Protein AF-A0A8B8AHK9-F1 (afdb_monomer_lite)

Radius of gyration: 24.42 Å; chains: 1; bounding box: 64×58×43 Å

Sequence (179 aa):
MFHADGTKGTCSGFQQTFSSKSTLFDGGVSLCISFTLTLSMDINISKGISYNLQGKLEGYKFSVHTTEFCPRNRTEWNKRSSVFNCSRESTYACFPNDNISELIEFCYPMEKIAISRGLCLFLSKRRSELDSYECKTFEYGCPDRPYLGSSVYKYSSCLTLGNGCFLAESFCKRQARKI

Secondary structure (DSSP, 8-state):
--------------------------S-------------------S-------PEESSSSS-EEEES---SSHHHHHHHHHHHT--TT-EEEEEE-TTSSSEEEEEESSS--EE-TTEEEEEETTTTEEEEEEGGGBSS---SS-EEGGGGGG-GGGG-EETTEETTBTTHHHHTT--

Foldseek 3Di:
DDDDDDDDDDDDDDDDDDDDDDDDDDDDDDDPDDDDDDPDDDPDPPDDPPPPCQDFDPQAPFTKTFDPFDDLDLVSLVVVQVVQVADQQWGWAWAAEPQLATIMIGTHRHNWDKDAFQWQWYQYSNHRDIDTDRCPQFQDQGGPGIDIRSGCSSRCQRTDGDPSDRPRHPVRVVVVPPD

Structure (mmCIF, N/CA/C/O backbone):
data_AF-A0A8B8AHK9-F1
#
_entry.id   AF-A0A8B8AHK9-F1
#
loop_
_atom_site.group_PDB
_atom_site.id
_atom_site.type_symbol
_atom_site.label_atom_id
_atom_site.label_alt_id
_atom_site.label_comp_id
_atom_site.label_asym_id
_atom_site.label_entity_id
_atom_site.label_seq_id
_atom_site.pdbx_PDB_ins_code
_atom_site.Cartn_x
_atom_site.Cartn_y
_atom_site.Cartn_z
_atom_site.occupancy
_atom_site.B_iso_or_equiv
_atom_site.auth_seq_id
_atom_site.auth_comp_id
_atom_site.auth_asym_id
_atom_site.auth_atom_id
_atom_site.pdbx_PDB_model_num
ATOM 1 N N . MET A 1 1 ? 41.214 27.137 -21.508 1.00 31.22 1 MET A N 1
ATOM 2 C CA . MET A 1 1 ? 42.585 26.884 -21.025 1.00 31.22 1 MET A CA 1
ATOM 3 C C . MET A 1 1 ? 42.930 28.038 -20.108 1.00 31.22 1 MET A C 1
ATOM 5 O O . MET A 1 1 ? 43.235 29.107 -20.606 1.00 31.22 1 MET A O 1
ATOM 9 N N . PHE A 1 2 ? 42.747 27.877 -18.798 1.00 22.30 2 PHE A N 1
ATOM 10 C CA . PHE A 1 2 ? 43.168 28.890 -17.833 1.00 22.30 2 PHE A CA 1
ATOM 11 C C . PHE A 1 2 ? 43.925 28.200 -16.708 1.00 22.30 2 PHE A C 1
ATOM 13 O O . PHE A 1 2 ? 43.410 27.302 -16.045 1.00 22.30 2 PHE A O 1
ATOM 20 N N . HIS A 1 3 ? 45.191 28.592 -16.624 1.00 23.38 3 HIS A N 1
ATOM 21 C CA . HIS A 1 3 ? 46.136 28.289 -15.568 1.00 23.38 3 HIS A CA 1
ATOM 22 C C . HIS A 1 3 ? 45.681 28.910 -14.242 1.00 23.38 3 HIS A C 1
ATOM 24 O O . HIS A 1 3 ? 45.026 29.952 -14.226 1.00 23.38 3 HIS A O 1
ATOM 30 N N . ALA A 1 4 ? 46.070 28.260 -13.148 1.00 35.59 4 ALA A N 1
ATOM 31 C CA . ALA A 1 4 ? 45.990 28.787 -11.794 1.00 35.59 4 ALA A CA 1
ATOM 32 C C . ALA A 1 4 ? 46.933 29.986 -11.599 1.00 35.59 4 ALA A C 1
ATOM 34 O O . ALA A 1 4 ? 48.042 29.960 -12.126 1.00 35.59 4 ALA A O 1
ATOM 35 N N . ASP A 1 5 ? 46.546 30.947 -10.759 1.00 26.56 5 ASP A N 1
ATOM 36 C CA . ASP A 1 5 ? 47.465 31.503 -9.762 1.00 26.56 5 ASP A CA 1
ATOM 37 C C . ASP A 1 5 ? 46.676 32.089 -8.583 1.00 26.56 5 ASP A C 1
ATOM 39 O O . ASP A 1 5 ? 45.648 32.746 -8.759 1.00 26.56 5 ASP A O 1
ATOM 43 N N . GLY A 1 6 ? 47.119 31.777 -7.371 1.00 35.00 6 GLY A N 1
ATOM 44 C CA . GLY A 1 6 ? 46.484 32.203 -6.134 1.00 35.00 6 GLY A CA 1
ATOM 45 C C . GLY A 1 6 ? 47.110 33.480 -5.603 1.00 35.00 6 GLY A C 1
ATOM 46 O O . GLY A 1 6 ? 48.302 33.707 -5.756 1.00 35.00 6 GLY A O 1
ATOM 47 N N . THR A 1 7 ? 46.341 34.293 -4.881 1.00 29.86 7 THR A N 1
ATOM 48 C CA . THR A 1 7 ? 46.915 35.193 -3.870 1.00 29.86 7 THR A CA 1
ATOM 49 C C . THR A 1 7 ? 45.860 35.646 -2.853 1.00 29.86 7 THR A C 1
ATOM 51 O O . THR A 1 7 ? 44.965 36.425 -3.142 1.00 29.86 7 THR A O 1
ATOM 54 N N . LYS A 1 8 ? 45.999 35.078 -1.648 1.00 34.53 8 LYS A N 1
ATOM 55 C CA . LYS A 1 8 ? 45.847 35.640 -0.291 1.00 34.53 8 LYS A CA 1
ATOM 56 C C . LYS A 1 8 ? 44.772 36.712 -0.017 1.00 34.53 8 LYS A C 1
ATOM 58 O O . LYS A 1 8 ? 44.928 37.870 -0.379 1.00 34.53 8 LYS A O 1
ATOM 63 N N . GLY A 1 9 ? 43.821 36.359 0.853 1.00 29.67 9 GLY A N 1
ATOM 64 C CA . GLY A 1 9 ? 43.109 37.293 1.733 1.00 29.67 9 GLY A CA 1
ATOM 65 C C . GLY A 1 9 ? 43.162 36.786 3.178 1.00 29.67 9 GLY A C 1
ATOM 66 O O . GLY A 1 9 ? 42.690 35.691 3.468 1.00 29.67 9 GLY A O 1
ATOM 67 N N . THR A 1 10 ? 43.804 37.537 4.071 1.00 29.33 10 THR A N 1
ATOM 68 C CA . THR A 1 10 ? 43.928 37.238 5.508 1.00 29.33 10 THR A CA 1
ATOM 69 C C . THR A 1 10 ? 42.774 37.862 6.289 1.00 29.33 10 THR A C 1
ATOM 71 O O . THR A 1 10 ? 42.583 39.074 6.204 1.00 29.33 10 THR A O 1
ATOM 74 N N . CYS A 1 11 ? 42.073 37.084 7.118 1.00 30.94 11 CYS A N 1
ATOM 75 C CA . CYS A 1 11 ? 41.198 37.617 8.167 1.00 30.94 11 CYS A CA 1
ATOM 76 C C . CYS A 1 11 ? 41.860 37.396 9.533 1.00 30.94 11 CYS A C 1
ATOM 78 O O . CYS A 1 11 ? 42.169 36.267 9.911 1.00 30.94 11 CYS A O 1
ATOM 80 N N . SER A 1 12 ? 42.123 38.497 10.239 1.00 33.16 12 SER A N 1
ATOM 81 C CA . SER A 1 12 ? 42.747 38.519 11.561 1.00 33.16 12 SER A CA 1
ATOM 82 C C . SER A 1 12 ? 41.719 38.238 12.666 1.00 33.16 12 SER A C 1
ATOM 84 O O . SER A 1 12 ? 40.681 38.887 12.717 1.00 33.16 12 SER A O 1
ATOM 86 N N . GLY A 1 13 ? 42.055 37.251 13.503 1.00 29.58 13 GLY A N 1
ATOM 87 C CA . GLY A 1 13 ? 41.668 36.979 14.897 1.00 29.58 13 GLY A CA 1
ATOM 88 C C . GLY A 1 13 ? 40.315 37.422 15.470 1.00 29.58 13 GLY A C 1
ATOM 89 O O . GLY A 1 13 ? 40.119 38.596 15.749 1.00 29.58 13 GLY A O 1
ATOM 90 N N . PHE A 1 14 ? 39.497 36.445 15.887 1.00 28.78 14 PHE A N 1
ATOM 91 C CA . PHE A 1 14 ? 39.303 36.123 17.315 1.00 28.78 14 PHE A CA 1
ATOM 92 C C . PHE A 1 14 ? 38.731 34.695 17.454 1.00 28.78 14 PHE A C 1
ATOM 94 O O . PHE A 1 14 ? 37.850 34.290 16.701 1.00 28.78 14 PHE A O 1
ATOM 101 N N . GLN A 1 15 ? 39.298 33.905 18.368 1.00 34.31 15 GLN A N 1
ATOM 102 C CA . GLN A 1 15 ? 39.046 32.470 18.553 1.00 34.31 15 GLN A CA 1
ATOM 103 C C . GLN A 1 15 ? 37.643 32.160 19.092 1.00 34.31 15 GLN A C 1
ATOM 105 O O . GLN A 1 15 ? 37.241 32.718 20.110 1.00 34.31 15 GLN A O 1
ATOM 110 N N . GLN A 1 16 ? 36.980 31.162 18.496 1.00 32.03 16 GLN A N 1
ATOM 111 C CA . GLN A 1 16 ? 36.345 30.055 19.224 1.00 32.03 16 GLN A CA 1
ATOM 112 C C . GLN A 1 16 ? 36.030 28.883 18.282 1.00 32.03 16 GLN A C 1
ATOM 114 O O . GLN A 1 16 ? 35.473 29.033 17.198 1.00 32.03 16 GLN A O 1
ATOM 119 N N . THR A 1 17 ? 36.482 27.711 18.702 1.00 30.00 17 THR A N 1
ATOM 120 C CA . THR A 1 17 ? 36.551 26.453 17.966 1.00 30.00 17 THR A CA 1
ATOM 121 C C . THR A 1 17 ? 35.203 25.732 18.014 1.00 30.00 17 THR A C 1
ATOM 123 O O . THR A 1 17 ? 34.758 25.374 19.098 1.00 30.00 17 THR A O 1
ATOM 126 N N . PHE A 1 18 ? 34.593 25.426 16.865 1.00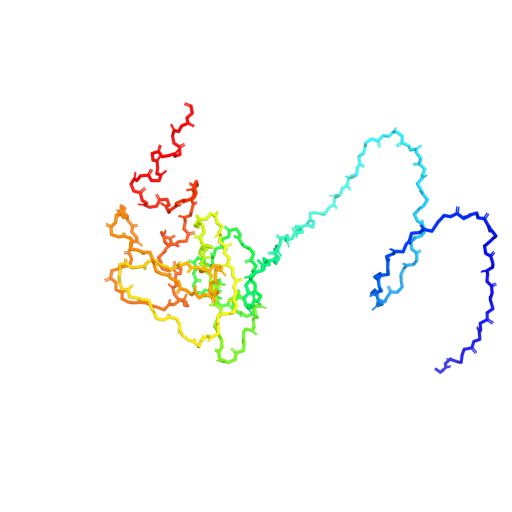 32.75 18 PHE A N 1
ATOM 127 C CA . PHE A 1 18 ? 33.600 24.350 16.764 1.00 32.75 18 PHE A CA 1
ATOM 128 C C . PHE A 1 18 ? 33.928 23.457 15.569 1.00 32.75 18 PHE A C 1
ATOM 130 O O . PHE A 1 18 ? 33.976 23.890 14.421 1.00 32.75 18 PHE A O 1
ATOM 137 N N . SER A 1 19 ? 34.210 22.195 15.882 1.00 36.16 19 SER A N 1
ATOM 138 C CA . SER A 1 19 ? 34.485 21.133 14.924 1.00 36.16 19 SER A CA 1
ATOM 139 C C . SER A 1 19 ? 33.169 20.459 14.546 1.00 36.16 19 SER A C 1
ATOM 141 O O . SER A 1 19 ? 32.580 19.743 15.350 1.00 36.16 19 SER A O 1
ATOM 143 N N . SER A 1 20 ? 32.705 20.688 13.322 1.00 35.62 20 SER A N 1
ATOM 144 C CA . SER A 1 20 ? 31.853 19.749 12.592 1.00 35.62 20 SER A CA 1
ATOM 145 C C . SER A 1 20 ? 32.088 19.983 11.105 1.00 35.62 20 SER A C 1
ATOM 147 O O . SER A 1 20 ? 31.667 20.980 10.522 1.00 35.62 20 SER A O 1
ATOM 149 N N . LYS A 1 21 ? 32.867 19.083 10.510 1.00 32.31 21 LYS A N 1
ATOM 150 C CA . LYS A 1 21 ? 33.172 19.055 9.083 1.00 32.31 21 LYS A CA 1
ATOM 151 C C . LYS A 1 21 ? 31.995 18.363 8.395 1.00 32.31 21 LYS A C 1
ATOM 153 O O . LYS A 1 21 ? 31.826 17.160 8.552 1.00 32.31 21 LYS A O 1
ATOM 158 N N . SER A 1 22 ? 31.214 19.091 7.608 1.00 31.98 22 SER A N 1
ATOM 159 C CA . SER A 1 22 ? 30.463 18.477 6.512 1.00 31.98 22 SER A CA 1
ATOM 160 C C . SER A 1 22 ? 30.775 19.245 5.235 1.00 31.98 22 SER A C 1
ATOM 162 O O . SER A 1 22 ? 30.390 20.391 5.039 1.00 31.98 22 SER A O 1
ATOM 164 N N . THR A 1 23 ? 31.605 18.623 4.406 1.00 28.12 23 THR A N 1
ATOM 165 C CA . THR A 1 23 ? 31.902 19.058 3.046 1.00 28.12 23 THR A CA 1
ATOM 166 C C . THR A 1 23 ? 30.826 18.507 2.120 1.00 28.12 23 THR A C 1
ATOM 168 O O . THR A 1 23 ? 30.734 17.291 1.977 1.00 28.12 23 THR A O 1
ATOM 171 N N . LEU A 1 24 ? 30.078 19.376 1.443 1.00 30.17 24 LEU A N 1
ATOM 172 C CA . LEU A 1 24 ? 29.531 19.066 0.124 1.00 30.17 24 LEU A CA 1
ATOM 173 C C . LEU A 1 24 ? 30.025 20.142 -0.847 1.00 30.17 24 LEU A C 1
ATOM 175 O O . LEU A 1 24 ? 29.671 21.312 -0.732 1.00 30.17 24 LEU A O 1
ATOM 179 N N . PHE A 1 25 ? 30.899 19.722 -1.757 1.00 31.31 25 PHE A N 1
ATOM 180 C CA . PHE A 1 25 ? 31.287 20.479 -2.938 1.00 31.31 25 PHE A CA 1
ATOM 181 C C . PHE A 1 25 ? 30.263 20.195 -4.039 1.00 31.31 25 PHE A C 1
ATOM 183 O O . PHE A 1 25 ? 30.109 19.038 -4.412 1.00 31.31 25 PHE A O 1
ATOM 190 N N . ASP A 1 26 ? 29.583 21.232 -4.527 1.00 28.72 26 ASP A N 1
ATOM 191 C CA . ASP A 1 26 ? 29.458 21.526 -5.962 1.00 28.72 26 ASP A CA 1
ATOM 192 C C . ASP A 1 26 ? 28.716 22.859 -6.172 1.00 28.72 26 ASP A C 1
ATOM 194 O O . ASP A 1 26 ? 27.604 23.048 -5.687 1.00 28.72 26 ASP A O 1
ATOM 198 N N . GLY A 1 27 ? 29.338 23.782 -6.916 1.00 31.23 27 GLY A N 1
ATOM 199 C CA . GLY A 1 27 ? 28.704 25.003 -7.439 1.00 31.23 27 GLY A CA 1
ATOM 200 C C . GLY A 1 27 ? 28.692 26.206 -6.488 1.00 31.23 27 GLY A C 1
ATOM 201 O O . GLY A 1 27 ? 27.878 26.296 -5.579 1.00 31.23 27 GLY A O 1
ATOM 202 N N . GLY A 1 28 ? 29.596 27.163 -6.706 1.00 40.94 28 GLY A N 1
ATOM 203 C CA . GLY A 1 28 ? 29.847 28.273 -5.790 1.00 40.94 28 GLY A CA 1
ATOM 204 C C . GLY A 1 28 ? 28.691 29.259 -5.587 1.00 40.94 28 GLY A C 1
ATOM 205 O O . GLY A 1 28 ? 28.245 29.908 -6.525 1.00 40.94 28 GLY A O 1
ATOM 206 N N . VAL A 1 29 ? 28.340 29.468 -4.316 1.00 34.78 29 VAL A N 1
ATOM 207 C CA . VAL A 1 29 ? 27.959 30.770 -3.752 1.00 34.78 29 VAL A CA 1
ATOM 208 C C . VAL A 1 29 ? 28.547 30.832 -2.339 1.00 34.78 29 VAL A C 1
ATOM 210 O O . VAL A 1 29 ? 28.171 30.050 -1.471 1.00 34.78 29 VAL A O 1
ATOM 213 N N . SER A 1 30 ? 29.487 31.745 -2.096 1.00 36.62 30 SER A N 1
ATOM 214 C CA . SER A 1 30 ? 29.935 32.065 -0.736 1.00 36.62 30 SER A CA 1
ATOM 215 C C . SER A 1 30 ? 28.937 33.054 -0.137 1.00 36.62 30 SER A C 1
ATOM 217 O O . SER A 1 30 ? 28.965 34.238 -0.468 1.00 36.62 30 SER A O 1
ATOM 219 N N . LEU A 1 31 ? 28.009 32.574 0.690 1.00 36.31 31 LEU A N 1
ATOM 220 C CA . LEU A 1 31 ? 27.064 33.422 1.418 1.00 36.31 31 LEU A CA 1
ATOM 221 C C . LEU A 1 31 ? 27.688 33.843 2.751 1.00 36.31 31 LEU A C 1
ATOM 223 O O . LEU A 1 31 ? 27.685 33.092 3.723 1.00 36.31 31 LEU A O 1
ATOM 227 N N . CYS A 1 32 ? 28.209 35.066 2.804 1.00 33.59 32 CYS A N 1
ATOM 228 C CA . CYS A 1 32 ? 28.489 35.734 4.070 1.00 33.59 32 CYS A CA 1
ATOM 229 C C . CYS A 1 32 ? 27.152 36.192 4.663 1.00 33.59 32 CYS A C 1
ATOM 231 O O . CYS A 1 32 ? 26.613 37.220 4.257 1.00 33.59 32 CYS A O 1
ATOM 233 N N . ILE A 1 33 ? 26.586 35.424 5.593 1.00 48.03 33 ILE A N 1
ATOM 234 C CA . ILE A 1 33 ? 25.362 35.828 6.291 1.00 48.03 33 ILE A CA 1
ATOM 235 C C . ILE A 1 33 ? 25.767 36.727 7.464 1.00 48.03 33 ILE A C 1
ATOM 237 O O . ILE A 1 33 ? 26.126 36.249 8.538 1.00 48.03 33 ILE A O 1
ATOM 241 N N . SER A 1 34 ? 25.755 38.043 7.256 1.00 40.69 34 SER A N 1
ATOM 242 C CA . SER A 1 34 ? 25.812 39.003 8.359 1.00 40.69 34 SER A CA 1
ATOM 243 C C . SER A 1 34 ? 24.430 39.088 9.005 1.00 40.69 34 SER A C 1
ATOM 245 O O . SER A 1 34 ? 23.486 39.568 8.384 1.00 40.69 34 SER A O 1
ATOM 247 N N . PHE A 1 35 ? 24.300 38.633 10.251 1.00 41.19 35 PHE A N 1
ATOM 248 C CA . PHE A 1 35 ? 23.089 38.857 11.038 1.00 41.19 35 PHE A CA 1
ATOM 249 C C . PHE A 1 35 ? 23.087 40.295 11.566 1.00 41.19 35 PHE A C 1
ATOM 251 O O . PHE A 1 35 ? 23.758 40.607 12.548 1.00 41.19 35 PHE A O 1
ATOM 258 N N . THR A 1 36 ? 22.329 41.179 10.919 1.00 43.72 36 THR A N 1
ATOM 259 C CA . THR A 1 36 ? 21.904 42.443 11.527 1.00 43.72 36 THR A CA 1
ATOM 260 C C . THR A 1 36 ? 20.591 42.207 12.271 1.00 43.72 36 THR A C 1
ATOM 262 O O . THR A 1 36 ? 19.603 41.744 11.702 1.00 43.72 36 THR A O 1
ATOM 265 N N . LEU A 1 37 ? 20.577 42.501 13.574 1.00 39.62 37 LEU A N 1
ATOM 266 C CA . LEU A 1 37 ? 19.358 42.526 14.384 1.00 39.62 37 LEU A CA 1
ATOM 267 C C . LEU A 1 37 ? 18.423 43.608 13.829 1.00 39.62 37 LEU A C 1
ATOM 269 O O . LEU A 1 37 ? 18.641 44.795 14.061 1.00 39.62 37 LEU A O 1
ATOM 273 N N . THR A 1 38 ? 17.385 43.203 13.100 1.00 45.12 38 THR A N 1
ATOM 274 C CA . THR A 1 38 ? 16.266 44.081 12.745 1.00 45.12 38 THR A CA 1
ATOM 275 C C . THR A 1 38 ? 14.965 43.464 13.252 1.00 45.12 38 THR A C 1
ATOM 277 O O . THR A 1 38 ? 14.616 42.328 12.942 1.00 45.12 38 THR A O 1
ATOM 280 N N . LEU A 1 39 ? 14.277 44.210 14.118 1.00 43.28 39 LEU A N 1
ATOM 281 C CA . LEU A 1 39 ? 12.934 43.910 14.602 1.00 43.28 39 LEU A CA 1
ATOM 282 C C . LEU A 1 39 ? 11.928 44.309 13.516 1.00 43.28 39 LEU A C 1
ATOM 284 O O . LEU A 1 39 ? 11.520 45.465 13.466 1.00 43.28 39 LEU A O 1
ATOM 288 N N . SER A 1 40 ? 11.540 43.390 12.633 1.00 45.47 40 SER A N 1
ATOM 289 C CA . SER A 1 40 ? 10.201 43.356 12.016 1.00 45.47 40 SER A CA 1
ATOM 290 C C . SER A 1 40 ? 10.002 42.051 11.253 1.00 45.47 40 SER A C 1
ATOM 292 O O . SER A 1 40 ? 10.885 41.561 10.554 1.00 45.47 40 SER A O 1
ATOM 294 N N . MET A 1 41 ? 8.820 41.481 11.447 1.00 46.06 41 MET A N 1
ATOM 295 C CA . MET A 1 41 ? 8.324 40.275 10.805 1.00 46.06 41 MET A CA 1
ATOM 296 C C . MET A 1 41 ? 8.015 40.572 9.334 1.00 46.06 41 MET A C 1
ATOM 298 O O . MET A 1 41 ? 7.426 41.609 9.050 1.00 46.06 41 MET A O 1
ATOM 302 N N . ASP A 1 42 ? 8.468 39.694 8.435 1.00 38.62 42 ASP A N 1
ATOM 303 C CA . ASP A 1 42 ? 7.699 39.098 7.326 1.00 38.62 42 ASP A CA 1
ATOM 304 C C . ASP A 1 42 ? 8.658 38.552 6.254 1.00 38.62 42 ASP A C 1
ATOM 306 O O . ASP A 1 42 ? 9.056 39.236 5.310 1.00 38.62 42 ASP A O 1
ATOM 310 N N . ILE A 1 43 ? 9.017 37.267 6.372 1.00 45.00 43 ILE A N 1
ATOM 311 C CA . ILE A 1 43 ? 9.606 36.531 5.248 1.00 45.00 43 ILE A CA 1
ATOM 312 C C . ILE A 1 43 ? 8.457 36.190 4.297 1.00 45.00 43 ILE A C 1
ATOM 314 O O . ILE A 1 43 ? 7.765 35.185 4.453 1.00 45.00 43 ILE A O 1
ATOM 318 N N . ASN A 1 44 ? 8.247 37.043 3.302 1.00 37.28 44 ASN A N 1
ATOM 319 C CA . ASN A 1 44 ? 7.233 36.837 2.280 1.00 37.28 44 ASN A CA 1
ATOM 320 C C . ASN A 1 44 ? 7.775 35.879 1.200 1.00 37.28 44 ASN A C 1
ATOM 322 O O . ASN A 1 44 ? 8.297 36.306 0.167 1.00 37.28 44 ASN A O 1
ATOM 326 N N . ILE A 1 45 ? 7.696 34.563 1.446 1.00 52.41 45 ILE A N 1
ATOM 327 C CA . ILE A 1 45 ? 8.021 33.538 0.438 1.00 52.41 45 ILE A CA 1
ATOM 328 C C . ILE A 1 45 ? 6.863 33.459 -0.565 1.00 52.41 45 ILE A C 1
ATOM 330 O O . ILE A 1 45 ? 6.027 32.558 -0.546 1.00 52.41 45 ILE A O 1
ATOM 334 N N . SER A 1 46 ? 6.813 34.427 -1.476 1.00 46.53 46 SER A N 1
ATOM 335 C CA . SER A 1 46 ? 5.916 34.427 -2.631 1.00 46.53 46 SER A CA 1
ATOM 336 C C . SER A 1 46 ? 6.473 33.520 -3.732 1.00 46.53 46 SER A C 1
ATOM 338 O O . SER A 1 46 ? 6.988 33.972 -4.749 1.00 46.53 46 SER A O 1
ATOM 340 N N . LYS A 1 47 ? 6.406 32.208 -3.481 1.00 49.12 47 LYS A N 1
ATOM 341 C CA . LYS A 1 47 ? 6.360 31.093 -4.446 1.00 49.12 47 LYS A CA 1
ATOM 342 C C . LYS A 1 47 ? 6.395 29.814 -3.620 1.00 49.12 47 LYS A C 1
ATOM 344 O O . LYS A 1 47 ? 7.419 29.487 -3.030 1.00 49.12 47 LYS A O 1
ATOM 349 N N . GLY A 1 48 ? 5.257 29.127 -3.547 1.00 46.28 48 GLY A N 1
ATOM 350 C CA . GLY A 1 48 ? 5.111 27.868 -2.826 1.00 46.28 48 GLY A CA 1
ATOM 351 C C . GLY A 1 48 ? 6.053 26.804 -3.379 1.00 46.28 48 GLY A C 1
ATOM 352 O O . GLY A 1 48 ? 5.706 26.071 -4.300 1.00 46.28 48 GLY A O 1
ATOM 353 N N . ILE A 1 49 ? 7.247 26.713 -2.803 1.00 43.72 49 ILE A N 1
ATOM 354 C CA . ILE A 1 49 ? 8.063 25.513 -2.873 1.00 43.72 49 ILE A CA 1
ATOM 355 C C . ILE A 1 49 ? 7.430 24.567 -1.856 1.00 43.72 49 ILE A C 1
ATOM 357 O O . ILE A 1 49 ? 7.601 24.723 -0.649 1.00 43.72 49 ILE A O 1
ATOM 361 N N . SER A 1 50 ? 6.629 23.619 -2.341 1.00 39.75 50 SER A N 1
ATOM 362 C CA . SER A 1 50 ? 6.253 22.448 -1.554 1.00 39.75 50 SER A CA 1
ATOM 363 C C . SER A 1 50 ? 7.536 21.651 -1.317 1.00 39.75 50 SER A C 1
ATOM 365 O O . SER A 1 50 ? 7.959 20.867 -2.166 1.00 39.75 50 SER A O 1
ATOM 367 N N . TYR A 1 51 ? 8.221 21.914 -0.203 1.00 44.47 51 TYR A N 1
ATOM 368 C CA . TYR A 1 51 ? 9.291 21.043 0.262 1.00 44.47 51 TYR A CA 1
ATOM 369 C C . TYR A 1 51 ? 8.634 19.716 0.648 1.00 44.47 51 TYR A C 1
ATOM 371 O O . TYR A 1 51 ? 8.001 19.605 1.695 1.00 44.47 51 TYR A O 1
ATOM 379 N N . ASN A 1 52 ? 8.716 18.722 -0.238 1.00 50.16 52 ASN A N 1
ATOM 380 C CA . ASN A 1 52 ? 8.256 17.367 0.036 1.00 50.16 52 ASN A CA 1
ATOM 381 C C . ASN A 1 52 ? 9.247 16.751 1.039 1.00 50.16 52 ASN A C 1
ATOM 383 O O . ASN A 1 52 ? 10.271 16.192 0.651 1.00 50.16 52 ASN A O 1
ATOM 387 N N . LEU A 1 53 ? 8.995 16.940 2.338 1.00 54.19 53 LEU A N 1
ATOM 388 C CA . LEU A 1 53 ? 9.755 16.321 3.427 1.00 54.19 53 LEU A CA 1
ATOM 389 C C . LEU A 1 53 ? 9.419 14.819 3.483 1.00 54.19 53 LEU A C 1
ATOM 391 O O . LEU A 1 53 ? 8.807 14.327 4.424 1.00 54.19 53 LEU A O 1
ATOM 395 N N . GLN A 1 54 ? 9.798 14.063 2.452 1.00 61.66 54 GLN A N 1
ATOM 396 C CA . GLN A 1 54 ? 9.831 12.606 2.544 1.00 61.66 54 GLN A CA 1
ATOM 397 C C . GLN A 1 54 ? 11.033 12.225 3.401 1.00 61.66 54 GLN A C 1
ATOM 399 O O . GLN A 1 54 ? 12.159 12.086 2.920 1.00 61.66 54 GLN A O 1
ATOM 404 N N . GLY A 1 55 ? 10.791 12.124 4.707 1.00 73.88 55 GLY A N 1
ATOM 405 C CA . GLY A 1 55 ? 11.785 11.696 5.677 1.00 73.88 55 GLY A CA 1
ATOM 406 C C . GLY A 1 55 ? 12.167 10.246 5.413 1.00 73.88 55 GLY A C 1
ATOM 407 O O . GLY A 1 55 ? 11.317 9.353 5.412 1.00 73.88 55 GLY A O 1
ATOM 408 N N . LYS A 1 56 ? 13.456 10.003 5.177 1.00 88.12 56 LYS A N 1
ATOM 409 C CA . LYS A 1 56 ? 13.999 8.647 5.197 1.00 88.12 56 LYS A CA 1
ATOM 410 C C . LYS A 1 56 ? 13.887 8.106 6.625 1.00 88.12 56 LYS A C 1
ATOM 412 O O . LYS A 1 56 ? 14.282 8.781 7.574 1.00 88.12 56 LYS A O 1
ATOM 417 N N . LEU A 1 57 ? 13.353 6.900 6.775 1.00 89.38 57 LEU A N 1
ATOM 418 C CA . LEU A 1 57 ? 13.245 6.223 8.060 1.00 89.38 57 LEU A CA 1
ATOM 419 C C . LEU A 1 57 ? 14.486 5.374 8.336 1.00 89.38 57 LEU A C 1
ATOM 421 O O . LEU A 1 57 ? 14.928 4.593 7.493 1.00 89.38 57 LEU A O 1
ATOM 425 N N . GLU A 1 58 ? 15.002 5.485 9.556 1.00 90.44 58 GLU A N 1
ATOM 426 C CA . GLU A 1 58 ? 16.142 4.705 10.035 1.00 90.44 58 GLU A CA 1
ATOM 427 C C . GLU A 1 58 ? 15.704 3.390 10.706 1.00 90.44 58 GLU A C 1
ATOM 429 O O . GLU A 1 58 ? 14.608 3.275 11.272 1.00 90.44 58 GLU A O 1
ATOM 434 N N . GLY A 1 59 ? 16.593 2.392 10.683 1.00 90.81 59 GLY A N 1
ATOM 435 C CA . GLY A 1 59 ? 16.392 1.081 11.316 1.00 90.81 59 GLY A CA 1
ATOM 436 C C . GLY A 1 59 ? 15.838 -0.017 10.402 1.00 90.81 59 GLY A C 1
ATOM 437 O O . GLY A 1 59 ? 15.593 -1.121 10.882 1.00 90.81 59 GLY A O 1
ATOM 438 N N . TYR A 1 60 ? 15.667 0.259 9.106 1.00 94.44 60 TYR A N 1
ATOM 439 C CA . TYR A 1 60 ? 15.356 -0.750 8.092 1.00 94.44 60 TYR A CA 1
ATOM 440 C C . TYR A 1 60 ? 16.623 -1.229 7.368 1.00 94.44 60 TYR A C 1
ATOM 442 O O . TYR A 1 60 ? 17.602 -0.495 7.246 1.00 94.44 60 TYR A O 1
ATOM 450 N N . LYS A 1 61 ? 16.596 -2.455 6.833 1.00 95.75 61 LYS A N 1
ATOM 451 C CA . LYS A 1 61 ? 17.684 -3.047 6.027 1.00 95.75 61 LYS A CA 1
ATOM 452 C C . LYS A 1 61 ? 17.834 -2.412 4.634 1.00 95.75 61 LYS A C 1
ATOM 454 O O . LYS A 1 61 ? 18.799 -2.706 3.936 1.00 95.75 61 LYS A O 1
ATOM 459 N N . PHE A 1 62 ? 16.884 -1.580 4.214 1.00 94.50 62 PHE A N 1
ATOM 460 C CA . PHE A 1 62 ? 16.859 -0.880 2.928 1.00 94.50 62 PHE A CA 1
ATOM 461 C C . PHE A 1 62 ? 16.233 0.511 3.089 1.00 94.50 62 PHE A C 1
ATOM 463 O O . PHE A 1 62 ? 15.684 0.827 4.144 1.00 94.50 62 PHE A O 1
ATOM 470 N N . SER A 1 63 ? 16.328 1.355 2.055 1.00 94.94 63 SER A N 1
ATOM 471 C CA . SER A 1 63 ? 15.783 2.717 2.106 1.00 94.94 63 SER A CA 1
ATOM 472 C C . SER A 1 63 ? 14.256 2.698 2.163 1.00 94.94 63 SER A C 1
ATOM 474 O O . SER A 1 63 ? 13.604 2.136 1.281 1.00 94.94 63 SER A O 1
ATOM 476 N N . VAL A 1 64 ? 13.704 3.334 3.194 1.00 97.25 64 VAL A N 1
ATOM 477 C CA . VAL A 1 64 ? 12.266 3.480 3.426 1.00 97.25 64 VAL A CA 1
ATOM 478 C C . VAL A 1 64 ? 11.963 4.957 3.611 1.00 97.25 64 VAL A C 1
ATOM 480 O O . VAL A 1 64 ? 12.672 5.643 4.345 1.00 97.25 64 VAL A O 1
ATOM 483 N N . HIS A 1 65 ? 10.915 5.442 2.956 1.00 96.56 65 HIS A N 1
ATOM 484 C CA . HIS A 1 65 ? 10.500 6.841 2.999 1.00 96.56 65 HIS A CA 1
ATOM 485 C C . HIS A 1 65 ? 9.048 6.926 3.450 1.00 96.56 65 HIS A C 1
ATOM 487 O O . HIS A 1 65 ? 8.234 6.098 3.046 1.00 96.56 65 HIS A O 1
ATOM 493 N N . THR A 1 66 ? 8.712 7.914 4.275 1.00 96.94 66 THR A N 1
ATOM 494 C CA . THR A 1 66 ? 7.310 8.199 4.597 1.00 96.94 66 THR A CA 1
ATOM 495 C C . THR A 1 66 ? 6.579 8.778 3.390 1.00 96.94 66 THR A C 1
ATOM 497 O O . THR A 1 66 ? 7.169 9.422 2.523 1.00 96.94 66 THR A O 1
ATOM 500 N N . THR A 1 67 ? 5.271 8.557 3.329 1.00 96.38 67 THR A N 1
ATOM 501 C CA . THR A 1 67 ? 4.387 9.204 2.360 1.00 96.38 67 THR A CA 1
ATOM 502 C C . THR A 1 67 ? 3.030 9.477 2.994 1.00 96.38 67 THR A C 1
ATOM 504 O O . THR A 1 67 ? 2.558 8.716 3.833 1.00 96.38 67 THR A O 1
ATOM 507 N N . GLU A 1 68 ? 2.375 10.558 2.583 1.00 95.12 68 GLU A N 1
ATOM 508 C CA . GLU A 1 68 ? 1.017 10.874 3.037 1.00 95.12 68 GLU A CA 1
ATOM 509 C C . GLU A 1 68 ? -0.022 9.921 2.436 1.00 95.12 68 GLU A C 1
ATOM 511 O O . GLU A 1 68 ? -1.040 9.618 3.055 1.00 95.12 68 GLU A O 1
ATOM 516 N N . PHE A 1 69 ? 0.220 9.449 1.211 1.00 95.94 69 PHE A N 1
ATOM 517 C CA . PHE A 1 69 ? -0.668 8.521 0.527 1.00 95.94 69 PHE A CA 1
ATOM 518 C C . PHE A 1 69 ? 0.109 7.552 -0.359 1.00 95.94 69 PHE A C 1
ATOM 520 O O . PHE A 1 69 ? 1.089 7.905 -1.019 1.00 95.94 69 PHE A O 1
ATOM 527 N N . CYS A 1 70 ? -0.383 6.318 -0.413 1.00 98.25 70 CYS A N 1
ATOM 528 C CA . CYS A 1 70 ? 0.024 5.359 -1.427 1.00 98.25 70 CYS A CA 1
ATOM 529 C C . CYS A 1 70 ? -0.699 5.636 -2.756 1.00 98.25 70 CYS A C 1
ATOM 531 O O . CYS A 1 70 ? -1.760 6.272 -2.762 1.00 98.25 70 CYS A O 1
ATOM 533 N N . PRO A 1 71 ? -0.170 5.139 -3.889 1.00 98.25 71 PRO A N 1
ATOM 534 C CA . PRO A 1 71 ? -0.833 5.263 -5.181 1.00 98.25 71 PRO A CA 1
ATOM 535 C C . PRO A 1 71 ? -2.291 4.804 -5.151 1.00 98.25 71 PRO A C 1
ATOM 537 O O . PRO A 1 71 ? -2.594 3.738 -4.621 1.00 98.25 71 PRO A O 1
ATOM 540 N N . ARG A 1 72 ? -3.190 5.578 -5.763 1.00 97.75 72 ARG A N 1
ATOM 541 C CA . ARG A 1 72 ? -4.639 5.295 -5.772 1.00 97.75 72 ARG A CA 1
ATOM 542 C C . ARG A 1 72 ? -5.099 4.492 -6.984 1.00 97.75 72 ARG A C 1
ATOM 544 O O . ARG A 1 72 ? -6.235 4.033 -7.045 1.00 97.75 72 ARG A O 1
ATOM 551 N N . ASN A 1 73 ? -4.232 4.337 -7.977 1.00 98.56 73 ASN A N 1
ATOM 552 C CA . ASN A 1 73 ? -4.524 3.637 -9.222 1.00 98.56 73 ASN A CA 1
ATOM 553 C C . ASN A 1 73 ? -3.228 3.171 -9.905 1.00 98.56 73 ASN A C 1
ATOM 555 O O . ASN A 1 73 ? -2.117 3.491 -9.476 1.00 98.56 73 ASN A O 1
ATOM 559 N N . ARG A 1 74 ? -3.377 2.430 -11.011 1.00 98.19 74 ARG A N 1
ATOM 560 C CA . ARG A 1 74 ? -2.252 1.902 -11.796 1.00 98.19 74 ARG A CA 1
ATOM 561 C C . ARG A 1 74 ? -1.329 2.997 -12.332 1.00 98.19 74 ARG A C 1
ATOM 563 O O . ARG A 1 74 ? -0.120 2.804 -12.349 1.00 98.19 74 ARG A O 1
ATOM 570 N N . THR A 1 75 ? -1.883 4.122 -12.775 1.00 98.56 75 THR A N 1
ATOM 571 C CA . THR A 1 75 ? -1.107 5.226 -13.354 1.00 98.56 75 THR A CA 1
ATOM 572 C C . THR A 1 75 ? -0.206 5.867 -12.304 1.00 98.56 75 THR A C 1
ATOM 574 O O . THR A 1 75 ? 0.988 6.038 -12.539 1.00 98.56 75 THR A O 1
ATOM 577 N N . GLU A 1 76 ? -0.747 6.154 -11.120 1.00 98.50 76 GLU A N 1
ATOM 578 C CA . GLU A 1 76 ? 0.030 6.654 -9.985 1.00 98.50 76 GLU A CA 1
ATOM 579 C C . GLU A 1 76 ? 1.078 5.640 -9.528 1.00 98.50 76 GLU A C 1
ATOM 581 O O . GLU A 1 76 ? 2.212 6.025 -9.249 1.00 98.50 76 GLU A O 1
ATOM 586 N N . TRP A 1 77 ? 0.730 4.348 -9.509 1.00 98.38 77 TRP A N 1
ATOM 587 C CA . TRP A 1 77 ? 1.661 3.297 -9.109 1.00 98.38 77 TRP A CA 1
ATOM 588 C C . TRP A 1 77 ? 2.840 3.216 -10.077 1.00 98.38 77 TRP A C 1
ATOM 590 O O . TRP A 1 77 ? 3.988 3.246 -9.645 1.00 98.38 77 TRP A O 1
ATOM 600 N N . ASN A 1 78 ? 2.574 3.221 -11.387 1.00 98.31 78 ASN A N 1
ATOM 601 C CA . ASN A 1 78 ? 3.616 3.242 -12.414 1.00 98.31 78 ASN A CA 1
ATOM 602 C C . ASN A 1 78 ? 4.508 4.485 -12.279 1.00 98.31 78 ASN A C 1
ATOM 604 O O . ASN A 1 78 ? 5.728 4.383 -12.382 1.00 98.31 78 ASN A O 1
ATOM 608 N N . LYS A 1 79 ? 3.910 5.656 -12.016 1.00 98.31 79 LYS A N 1
ATOM 609 C CA . LYS A 1 79 ? 4.652 6.907 -11.829 1.00 98.31 79 LYS A CA 1
ATOM 610 C C . LYS A 1 79 ? 5.575 6.834 -10.611 1.00 98.31 79 LYS A C 1
ATOM 612 O O . LYS A 1 79 ? 6.754 7.143 -10.741 1.00 98.31 79 LYS A O 1
ATOM 617 N N . ARG A 1 80 ? 5.071 6.410 -9.444 1.00 97.62 80 ARG A N 1
ATOM 618 C CA . ARG A 1 80 ? 5.896 6.267 -8.229 1.00 97.62 80 ARG A CA 1
ATOM 619 C C . ARG A 1 80 ? 6.963 5.188 -8.392 1.00 97.62 80 ARG A C 1
ATOM 621 O O . ARG A 1 80 ? 8.118 5.443 -8.070 1.00 97.62 80 ARG A O 1
ATOM 628 N N . SER A 1 81 ? 6.614 4.047 -8.986 1.00 97.31 81 SER A N 1
ATOM 629 C CA . SER A 1 81 ? 7.568 2.975 -9.285 1.00 97.31 81 SER A CA 1
ATOM 630 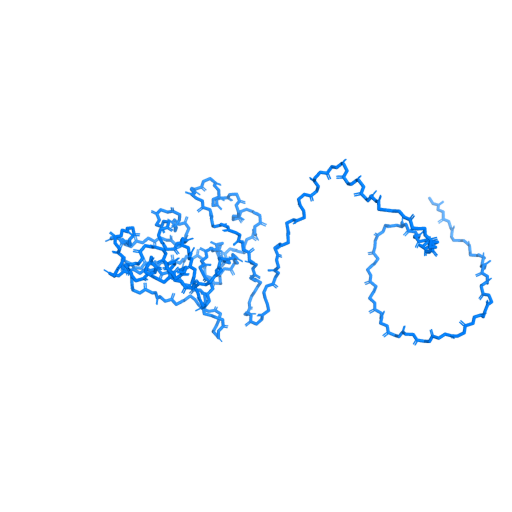C C . SER A 1 81 ? 8.697 3.447 -10.202 1.00 97.31 81 SER A C 1
ATOM 632 O O . SER A 1 81 ? 9.841 3.053 -9.995 1.00 97.31 81 SER A O 1
ATOM 634 N N . SER A 1 82 ? 8.404 4.299 -11.189 1.00 97.62 82 SER A N 1
ATOM 635 C CA . SER A 1 82 ? 9.426 4.879 -12.066 1.00 97.62 82 SER A CA 1
ATOM 636 C C . SER A 1 82 ? 10.332 5.876 -11.343 1.00 97.62 82 SER A C 1
ATOM 638 O O . SER A 1 82 ? 11.497 5.982 -11.705 1.00 97.62 82 SER A O 1
ATOM 640 N N . VAL A 1 83 ? 9.816 6.607 -10.348 1.00 96.94 83 VAL A N 1
ATOM 641 C CA . VAL A 1 83 ? 10.613 7.535 -9.525 1.00 96.94 83 VAL A CA 1
ATOM 642 C C . VAL A 1 83 ? 11.546 6.767 -8.591 1.00 96.94 83 VAL A C 1
ATOM 644 O O . VAL A 1 83 ? 12.711 7.128 -8.472 1.00 96.94 83 VAL A O 1
ATOM 647 N N . PHE A 1 84 ? 11.056 5.694 -7.964 1.00 96.00 84 PHE A N 1
ATOM 648 C CA . PHE A 1 84 ? 11.880 4.826 -7.119 1.00 96.00 84 PHE A CA 1
ATOM 649 C C . PHE A 1 84 ? 12.911 4.025 -7.917 1.00 96.00 84 PHE A C 1
ATOM 651 O O . PHE A 1 84 ? 13.975 3.725 -7.385 1.00 96.00 84 PHE A O 1
ATOM 658 N N . ASN A 1 85 ? 12.596 3.687 -9.174 1.00 96.88 85 ASN A N 1
ATOM 659 C CA . ASN A 1 85 ? 13.484 2.994 -10.109 1.00 96.88 85 ASN A CA 1
ATOM 660 C C . ASN A 1 85 ? 14.202 1.787 -9.469 1.00 96.88 85 ASN A C 1
ATOM 662 O O . ASN A 1 85 ? 15.429 1.673 -9.509 1.00 96.88 85 ASN A O 1
ATOM 666 N N . CYS A 1 86 ? 13.419 0.916 -8.826 1.00 96.62 86 CYS A N 1
ATOM 667 C CA . CYS A 1 86 ? 13.925 -0.274 -8.149 1.00 96.62 86 CYS A CA 1
ATOM 668 C C . CYS A 1 86 ? 14.711 -1.185 -9.114 1.00 96.62 86 CYS A C 1
ATOM 670 O O . CYS A 1 86 ? 14.446 -1.221 -10.318 1.00 96.62 86 CYS A O 1
ATOM 672 N N . SER A 1 87 ? 15.681 -1.935 -8.583 1.00 95.12 87 SER A N 1
ATOM 673 C CA . SER A 1 87 ? 16.447 -2.915 -9.365 1.00 95.12 87 SER A CA 1
ATOM 674 C C . SER A 1 87 ? 15.544 -4.037 -9.892 1.00 95.12 87 SER A C 1
ATOM 676 O O . SER A 1 87 ? 14.445 -4.242 -9.391 1.00 95.12 87 SER A O 1
ATOM 678 N N . ARG A 1 88 ? 16.016 -4.821 -10.871 1.00 90.56 88 ARG A N 1
ATOM 679 C CA . ARG A 1 88 ? 15.221 -5.916 -11.465 1.00 90.56 88 ARG A CA 1
ATOM 680 C C . ARG A 1 88 ? 14.764 -6.976 -10.457 1.00 90.56 88 ARG A C 1
ATOM 682 O O . ARG A 1 88 ? 13.718 -7.570 -10.667 1.00 90.56 88 ARG A O 1
ATOM 689 N N . GLU A 1 89 ? 15.528 -7.171 -9.385 1.00 94.31 89 GLU A N 1
ATOM 690 C CA . GLU A 1 89 ? 15.265 -8.145 -8.314 1.00 94.31 89 GLU A CA 1
ATOM 691 C C . GLU A 1 89 ? 14.430 -7.556 -7.162 1.00 94.31 89 GLU A C 1
ATOM 693 O O . GLU A 1 89 ? 14.169 -8.223 -6.161 1.00 94.31 89 GLU A O 1
ATOM 698 N N . SER A 1 90 ? 14.020 -6.290 -7.276 1.00 97.00 90 SER A N 1
ATOM 699 C CA . SER A 1 90 ? 13.216 -5.593 -6.277 1.00 97.00 90 SER A CA 1
ATOM 700 C C . SER A 1 90 ? 11.987 -4.944 -6.902 1.00 97.00 90 SER A C 1
ATOM 702 O O . SER A 1 90 ? 11.898 -4.729 -8.109 1.00 97.00 90 SER A O 1
ATOM 704 N N . THR A 1 91 ? 10.994 -4.642 -6.074 1.00 97.50 91 THR A N 1
ATOM 705 C CA . THR A 1 91 ? 9.739 -4.054 -6.542 1.00 97.50 91 THR A CA 1
ATOM 706 C C . THR A 1 91 ? 9.341 -2.869 -5.687 1.00 97.50 91 THR A C 1
ATOM 708 O O . THR A 1 91 ? 9.536 -2.873 -4.468 1.00 97.50 91 THR A O 1
ATOM 711 N N . TYR A 1 92 ? 8.781 -1.844 -6.328 1.00 98.38 92 TYR A N 1
ATOM 712 C CA . TYR A 1 92 ? 8.221 -0.710 -5.611 1.00 98.38 92 TYR A CA 1
ATOM 713 C C . TYR A 1 92 ? 7.012 -1.165 -4.793 1.00 98.38 92 TYR A C 1
ATOM 715 O O . TYR A 1 92 ? 6.085 -1.807 -5.300 1.00 98.38 92 TYR A O 1
ATOM 723 N N . ALA A 1 93 ? 7.018 -0.792 -3.523 1.00 98.19 93 ALA A N 1
ATOM 724 C CA . ALA A 1 93 ? 6.000 -1.135 -2.556 1.00 98.19 93 ALA A CA 1
ATOM 725 C C . ALA A 1 93 ? 5.585 0.112 -1.777 1.00 98.19 93 ALA A C 1
ATOM 727 O O . ALA A 1 93 ? 6.402 0.991 -1.510 1.00 98.19 93 ALA A O 1
ATOM 728 N N . CYS A 1 94 ? 4.308 0.164 -1.403 1.00 98.56 94 CYS A N 1
ATOM 729 C CA . CYS A 1 94 ? 3.777 1.169 -0.497 1.00 98.56 94 CYS A CA 1
ATOM 730 C C . CYS A 1 94 ? 2.788 0.495 0.452 1.00 98.56 94 CYS A C 1
ATOM 732 O O . CYS A 1 94 ? 1.791 -0.071 -0.001 1.00 98.56 94 CYS A O 1
ATOM 734 N N . PHE A 1 95 ? 3.103 0.513 1.744 1.00 98.44 95 PHE A N 1
ATOM 735 C CA . PHE A 1 95 ? 2.365 -0.177 2.801 1.00 98.44 95 PHE A CA 1
ATOM 736 C C . PHE A 1 95 ? 2.463 0.615 4.114 1.00 98.44 95 PHE A C 1
ATOM 738 O O . PHE A 1 95 ? 3.309 1.499 4.229 1.00 98.44 95 PHE A O 1
ATOM 745 N N . PRO A 1 96 ? 1.628 0.317 5.118 1.00 98.19 96 PRO A N 1
ATOM 746 C CA . PRO A 1 96 ? 1.817 0.816 6.475 1.00 98.19 96 PRO A CA 1
ATOM 747 C C . PRO A 1 96 ? 3.157 0.389 7.099 1.00 98.19 96 PRO A C 1
ATOM 749 O O . PRO A 1 96 ? 3.717 -0.660 6.759 1.00 98.19 96 PRO A O 1
ATOM 752 N N . ASN A 1 97 ? 3.647 1.190 8.046 1.00 97.38 97 ASN A N 1
ATOM 753 C CA . ASN A 1 97 ? 4.751 0.828 8.939 1.00 97.38 97 ASN A CA 1
ATOM 754 C C . ASN A 1 97 ? 4.322 -0.210 10.002 1.00 97.38 97 ASN A C 1
ATOM 756 O O . ASN A 1 97 ? 3.161 -0.616 10.065 1.00 97.38 97 ASN A O 1
ATOM 760 N N . ASP A 1 98 ? 5.254 -0.621 10.867 1.00 95.81 98 ASP A N 1
ATOM 761 C CA . ASP A 1 98 ? 5.019 -1.652 11.889 1.00 95.81 98 ASP A CA 1
ATOM 762 C C . ASP A 1 98 ? 3.933 -1.298 12.912 1.00 95.81 98 ASP A C 1
ATOM 764 O O . ASP A 1 98 ? 3.300 -2.193 13.463 1.00 95.81 98 ASP A O 1
ATOM 768 N N . ASN A 1 99 ? 3.693 -0.003 13.122 1.00 95.25 99 ASN A N 1
ATOM 769 C CA . ASN A 1 99 ? 2.709 0.509 14.074 1.00 95.25 99 ASN A CA 1
ATOM 770 C C . ASN A 1 99 ? 1.371 0.883 13.420 1.00 95.25 99 ASN A C 1
ATOM 772 O O . ASN A 1 99 ? 0.496 1.409 14.103 1.00 95.25 99 ASN A O 1
ATOM 776 N N . ILE A 1 100 ? 1.211 0.660 12.107 1.00 96.06 100 ILE A N 1
ATOM 777 C CA . ILE A 1 100 ? -0.000 1.014 11.340 1.00 96.06 100 ILE A CA 1
ATOM 778 C C . ILE A 1 100 ? -0.368 2.504 11.547 1.00 96.06 100 ILE A C 1
ATOM 780 O O . ILE A 1 100 ? -1.527 2.912 11.569 1.00 96.06 100 ILE A O 1
ATOM 784 N N . SER A 1 101 ? 0.646 3.353 11.722 1.00 95.44 101 SER A N 1
ATOM 785 C CA . SER A 1 101 ? 0.472 4.778 12.024 1.00 95.44 101 SER A CA 1
ATOM 786 C C . SER A 1 101 ? 0.769 5.670 10.824 1.00 95.44 101 SER A C 1
ATOM 788 O O . SER A 1 101 ? 0.224 6.764 10.720 1.00 95.44 101 SER A O 1
ATOM 790 N N . GLU A 1 102 ? 1.630 5.206 9.921 1.00 95.94 102 GLU A N 1
ATOM 791 C CA . GLU A 1 102 ? 2.117 5.961 8.770 1.00 95.94 102 GLU A CA 1
ATOM 792 C C . GLU A 1 102 ? 2.210 5.050 7.551 1.00 95.94 102 GLU A C 1
ATOM 794 O O . GLU A 1 102 ? 2.481 3.851 7.672 1.00 95.94 102 GLU A O 1
ATOM 799 N N . LEU A 1 103 ? 2.025 5.634 6.368 1.00 98.06 103 LEU A N 1
ATOM 800 C CA . LEU A 1 103 ? 2.318 4.967 5.109 1.00 98.06 103 LEU A CA 1
ATOM 801 C C . LEU A 1 103 ? 3.773 5.214 4.734 1.00 98.06 103 LEU A C 1
ATOM 803 O O . LEU A 1 103 ? 4.318 6.306 4.903 1.00 98.06 103 LEU A O 1
ATOM 807 N N . ILE A 1 104 ? 4.395 4.175 4.201 1.00 98.12 104 ILE A N 1
ATOM 808 C CA . ILE A 1 104 ? 5.788 4.187 3.794 1.00 98.12 104 ILE A CA 1
ATOM 809 C C . ILE A 1 104 ? 5.934 3.533 2.432 1.00 98.12 104 ILE A C 1
ATOM 811 O O . ILE A 1 104 ? 5.181 2.633 2.060 1.00 98.12 104 ILE A O 1
ATOM 815 N N . GLU A 1 105 ? 6.934 3.978 1.692 1.00 98.31 105 GLU A N 1
ATOM 816 C CA . GLU A 1 105 ? 7.266 3.479 0.369 1.00 98.31 105 GLU A CA 1
ATOM 817 C C . GLU A 1 105 ? 8.753 3.144 0.260 1.00 98.31 105 GLU A C 1
ATOM 819 O O . GLU A 1 105 ? 9.615 3.771 0.883 1.00 98.31 105 GLU A O 1
ATOM 824 N N . PHE A 1 106 ? 9.039 2.078 -0.483 1.00 98.00 106 PHE A N 1
ATOM 825 C CA . PHE A 1 106 ? 10.353 1.445 -0.524 1.00 98.00 106 PHE A CA 1
ATOM 826 C C . PHE A 1 106 ? 10.493 0.510 -1.729 1.00 98.00 106 PHE A C 1
ATOM 828 O O . PHE A 1 106 ? 9.504 0.090 -2.334 1.00 98.00 106 PHE A O 1
ATOM 835 N N . CYS A 1 107 ? 11.736 0.141 -2.046 1.00 98.06 107 CYS A N 1
ATOM 836 C CA . CYS A 1 107 ? 12.033 -0.997 -2.914 1.00 98.06 107 CYS A CA 1
ATOM 837 C C . CYS A 1 107 ? 12.178 -2.253 -2.052 1.00 98.06 107 CYS A C 1
ATOM 839 O O . CYS A 1 107 ? 13.125 -2.371 -1.275 1.00 98.06 107 CYS A O 1
ATOM 841 N N . TYR A 1 108 ? 11.237 -3.185 -2.173 1.00 97.88 108 TYR A N 1
ATOM 842 C CA . TYR A 1 108 ? 11.282 -4.448 -1.441 1.00 97.88 108 TYR A CA 1
ATOM 843 C C . TYR A 1 108 ? 12.172 -5.456 -2.184 1.00 97.88 108 TYR A C 1
ATOM 845 O O . TYR A 1 108 ? 12.015 -5.560 -3.402 1.00 97.88 108 TYR A O 1
ATOM 853 N N . PRO A 1 109 ? 13.069 -6.209 -1.513 1.00 96.44 109 PRO A N 1
ATOM 854 C CA . PRO A 1 109 ? 14.032 -7.116 -2.153 1.00 96.44 109 PRO A CA 1
ATOM 855 C C . PRO A 1 109 ? 13.390 -8.431 -2.642 1.00 96.44 109 PRO A C 1
ATOM 857 O O . PRO A 1 109 ? 13.857 -9.523 -2.328 1.00 96.44 109 PRO A O 1
ATOM 860 N N . MET A 1 110 ? 12.280 -8.325 -3.373 1.00 95.88 110 MET A N 1
ATOM 861 C CA . MET A 1 110 ? 11.648 -9.397 -4.137 1.00 95.88 110 MET A CA 1
ATOM 862 C C . MET A 1 110 ? 10.998 -8.806 -5.390 1.00 95.88 110 MET A C 1
ATOM 864 O O . MET A 1 110 ? 10.389 -7.737 -5.333 1.00 95.88 110 MET A O 1
ATOM 868 N N . GLU A 1 111 ? 11.035 -9.537 -6.505 1.00 94.75 111 GLU A N 1
ATOM 869 C CA . GLU A 1 111 ? 10.422 -9.097 -7.768 1.00 94.75 111 GLU A CA 1
ATOM 870 C C . GLU A 1 111 ? 8.896 -8.945 -7.675 1.00 94.75 111 GLU A C 1
ATOM 872 O O . GLU A 1 111 ? 8.288 -8.085 -8.321 1.00 94.75 111 GLU A O 1
ATOM 877 N N . LYS A 1 112 ? 8.252 -9.821 -6.896 1.00 95.56 112 LYS A N 1
ATOM 878 C CA . LYS A 1 112 ? 6.797 -9.893 -6.758 1.00 95.56 112 LYS A CA 1
ATOM 879 C C . LYS A 1 112 ? 6.420 -10.138 -5.309 1.00 95.56 112 LYS A C 1
ATOM 881 O O . LYS A 1 112 ? 6.908 -11.066 -4.677 1.00 95.56 112 LYS A O 1
ATOM 886 N N . ILE A 1 113 ? 5.472 -9.346 -4.828 1.00 97.88 113 ILE A N 1
ATOM 887 C CA . ILE A 1 113 ? 4.844 -9.518 -3.519 1.00 97.88 113 ILE A CA 1
ATOM 888 C C . ILE A 1 113 ? 3.465 -10.122 -3.772 1.00 97.88 113 ILE A C 1
ATOM 890 O O . ILE A 1 113 ? 2.563 -9.414 -4.221 1.00 97.88 113 ILE A O 1
ATOM 894 N N . ALA A 1 114 ? 3.312 -11.426 -3.554 1.00 97.88 114 ALA A N 1
ATOM 895 C CA . ALA A 1 114 ? 2.020 -12.101 -3.637 1.00 97.88 114 ALA A CA 1
ATOM 896 C C . ALA A 1 114 ? 1.308 -12.025 -2.282 1.00 97.88 114 ALA A C 1
ATOM 898 O O . ALA A 1 114 ? 1.899 -12.341 -1.254 1.00 97.88 114 ALA A O 1
ATOM 899 N N . ILE A 1 115 ? 0.045 -11.605 -2.286 1.00 98.38 115 ILE A N 1
ATOM 900 C CA . ILE A 1 115 ? -0.738 -11.364 -1.074 1.00 98.38 115 ILE A CA 1
ATOM 901 C C . ILE A 1 115 ? -1.993 -12.223 -1.138 1.00 98.38 115 ILE A C 1
ATOM 903 O O . ILE A 1 115 ? -2.751 -12.160 -2.109 1.00 98.38 115 ILE A O 1
ATOM 907 N N . SER A 1 116 ? -2.200 -13.051 -0.116 1.00 98.19 116 SER A N 1
ATOM 908 C CA . SER A 1 116 ? -3.388 -13.897 -0.005 1.00 98.19 116 SER A CA 1
ATOM 909 C C . SER A 1 116 ? -4.642 -13.071 0.283 1.00 98.19 116 SER A C 1
ATOM 911 O O . SER A 1 116 ? -4.580 -11.973 0.834 1.00 98.19 116 SER A O 1
ATOM 913 N N . ARG A 1 117 ? -5.809 -13.630 -0.056 1.00 97.81 117 ARG A N 1
ATOM 914 C CA . ARG A 1 117 ? -7.099 -13.064 0.363 1.00 97.81 117 ARG A CA 1
ATOM 915 C C . ARG A 1 117 ? -7.174 -12.935 1.889 1.00 97.81 117 ARG A C 1
ATOM 917 O 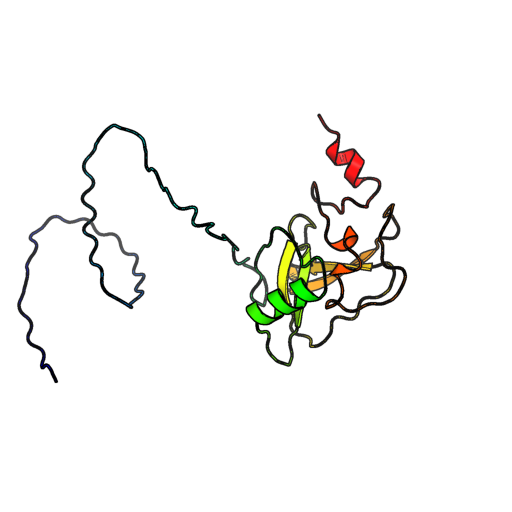O . ARG A 1 117 ? -6.598 -13.753 2.604 1.00 97.81 117 ARG A O 1
ATOM 924 N N . GLY A 1 118 ? -7.942 -11.967 2.371 1.00 98.06 118 GLY A N 1
ATOM 925 C CA . GLY A 1 118 ? -8.176 -11.735 3.794 1.00 98.06 118 GLY A CA 1
ATOM 926 C C . GLY A 1 118 ? -7.023 -11.053 4.530 1.00 98.06 118 GLY A C 1
ATOM 927 O O . GLY A 1 118 ? -7.108 -10.913 5.749 1.00 98.06 118 GLY A O 1
ATOM 928 N N . LEU A 1 119 ? -5.961 -10.649 3.822 1.00 98.38 119 LEU A N 1
ATOM 929 C CA . LEU A 1 119 ? -4.763 -10.060 4.410 1.00 98.38 119 LEU A CA 1
ATOM 930 C C . LEU A 1 119 ? -4.487 -8.666 3.846 1.00 98.38 119 LEU A C 1
ATOM 932 O O . LEU A 1 119 ? -4.483 -8.468 2.632 1.00 98.38 119 LEU A O 1
ATOM 936 N N . CYS A 1 120 ? -4.176 -7.734 4.740 1.00 98.19 120 CYS A N 1
ATOM 937 C CA . CYS A 1 120 ? -3.391 -6.543 4.430 1.00 98.19 120 CYS A CA 1
ATOM 938 C C . CYS A 1 120 ? -1.926 -6.807 4.816 1.00 98.19 120 CYS A C 1
ATOM 940 O O . CYS A 1 120 ? -1.659 -7.686 5.633 1.00 98.19 120 CYS A O 1
ATOM 942 N N . LEU A 1 121 ? -0.974 -6.062 4.252 1.00 98.31 121 LEU A N 1
ATOM 943 C CA . LEU A 1 121 ? 0.438 -6.154 4.643 1.00 98.31 121 LEU A CA 1
ATOM 944 C C . LEU A 1 121 ? 0.912 -4.863 5.298 1.00 98.31 121 LEU A C 1
ATOM 946 O O . LEU A 1 121 ? 0.403 -3.793 4.975 1.00 98.31 121 LEU A O 1
ATOM 950 N N . PHE A 1 122 ? 1.925 -4.975 6.149 1.00 98.25 122 PHE A N 1
ATOM 951 C CA . PHE A 1 122 ? 2.692 -3.862 6.708 1.00 98.25 122 PHE A CA 1
ATOM 952 C C . PHE A 1 122 ? 4.179 -4.237 6.751 1.00 98.25 122 PHE A C 1
ATOM 954 O O . PHE A 1 122 ? 4.527 -5.419 6.720 1.00 98.25 122 PHE A O 1
ATOM 961 N N . LEU A 1 123 ? 5.079 -3.253 6.801 1.00 98.31 123 LEU A N 1
ATOM 962 C CA . LEU A 1 123 ? 6.514 -3.530 6.905 1.00 98.31 123 LEU A CA 1
ATOM 963 C C . LEU A 1 123 ? 6.944 -3.598 8.372 1.00 98.31 123 LEU A C 1
ATOM 965 O O . LEU A 1 123 ? 6.954 -2.592 9.078 1.00 98.31 123 LEU A O 1
ATOM 969 N N . SER A 1 124 ? 7.374 -4.775 8.822 1.00 97.00 124 SER A N 1
ATOM 970 C CA . SER A 1 124 ? 7.946 -4.947 10.154 1.00 97.00 124 SER A CA 1
ATOM 971 C C . SER A 1 124 ? 9.314 -4.274 10.238 1.00 97.00 124 SER A C 1
ATOM 973 O O . SER A 1 124 ? 10.266 -4.708 9.584 1.00 97.00 124 SER A O 1
ATOM 975 N N . LYS A 1 125 ? 9.461 -3.272 11.109 1.00 95.25 125 LYS A N 1
ATOM 976 C CA . LYS A 1 125 ? 10.746 -2.604 11.357 1.00 95.25 125 LYS A CA 1
ATOM 977 C C . LYS A 1 125 ? 11.816 -3.569 11.866 1.00 95.25 125 LYS A C 1
ATOM 979 O O . LYS A 1 125 ? 12.939 -3.561 11.373 1.00 95.25 125 LYS A O 1
ATOM 984 N N . ARG A 1 126 ? 11.447 -4.478 12.777 1.00 93.44 126 ARG A N 1
ATOM 985 C CA . ARG A 1 126 ? 12.374 -5.438 13.405 1.00 93.44 126 ARG A CA 1
ATOM 986 C C . ARG A 1 126 ? 13.101 -6.324 12.391 1.00 93.44 126 ARG A C 1
ATOM 988 O O . ARG A 1 126 ? 14.279 -6.612 12.578 1.00 93.44 126 ARG A O 1
ATOM 995 N N . ARG A 1 127 ? 12.401 -6.802 11.358 1.00 94.12 127 ARG A N 1
ATOM 996 C CA . ARG A 1 127 ? 12.977 -7.720 10.356 1.00 94.12 127 ARG A CA 1
ATOM 997 C C . ARG A 1 127 ? 13.243 -7.058 9.008 1.00 94.12 127 ARG A C 1
ATOM 999 O O . ARG A 1 127 ? 14.020 -7.602 8.224 1.00 94.12 127 ARG A O 1
ATOM 1006 N N . SER A 1 128 ? 12.658 -5.881 8.772 1.00 95.94 128 SER A N 1
ATOM 1007 C CA . SER A 1 128 ? 12.533 -5.259 7.447 1.00 95.94 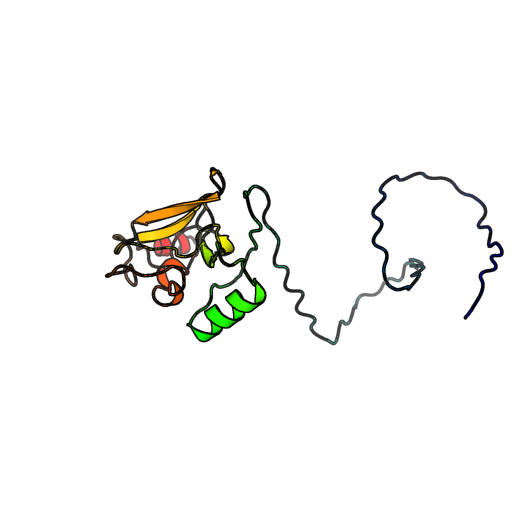128 SER A CA 1
ATOM 1008 C C . SER A 1 128 ? 11.880 -6.206 6.441 1.00 95.94 128 SER A C 1
ATOM 1010 O O . SER A 1 128 ? 12.316 -6.336 5.302 1.00 95.94 128 SER A O 1
ATOM 1012 N N . GLU A 1 129 ? 10.845 -6.905 6.896 1.00 97.19 129 GLU A N 1
ATOM 1013 C CA . GLU A 1 129 ? 10.090 -7.890 6.126 1.00 97.19 129 GLU A CA 1
ATOM 1014 C C . GLU A 1 129 ? 8.615 -7.511 6.143 1.00 97.19 129 GLU A C 1
ATOM 1016 O O . GLU A 1 129 ? 8.134 -6.915 7.111 1.00 97.19 129 GLU A O 1
ATOM 1021 N N . LEU A 1 130 ? 7.911 -7.837 5.061 1.00 98.00 130 LEU A N 1
ATOM 1022 C CA . LEU A 1 130 ? 6.467 -7.690 5.021 1.00 98.00 130 LEU A CA 1
ATOM 1023 C C . LEU A 1 130 ? 5.839 -8.742 5.9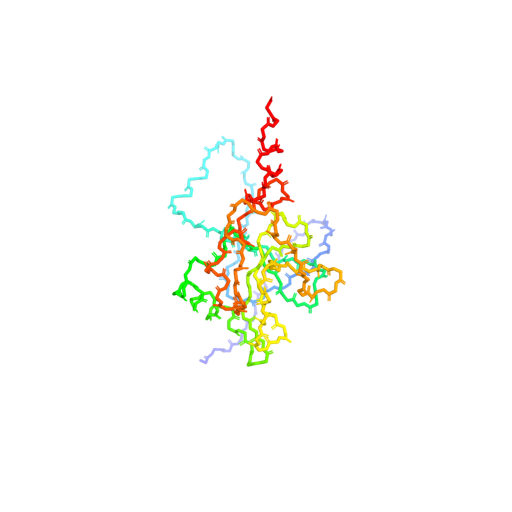29 1.00 98.00 130 LEU A C 1
ATOM 1025 O O . LEU A 1 130 ? 6.117 -9.931 5.788 1.00 98.00 130 LEU A O 1
ATOM 1029 N N . ASP A 1 131 ? 4.992 -8.285 6.837 1.00 97.56 131 ASP A N 1
ATOM 1030 C CA . ASP A 1 131 ? 4.167 -9.129 7.688 1.00 97.56 131 ASP A CA 1
ATOM 1031 C C . ASP A 1 131 ? 2.691 -8.869 7.367 1.00 97.56 131 ASP A C 1
ATOM 1033 O O . ASP A 1 131 ? 2.343 -7.918 6.655 1.00 97.56 131 ASP A O 1
ATOM 1037 N N . SER A 1 132 ? 1.822 -9.756 7.833 1.00 96.88 132 SER A N 1
ATOM 1038 C CA . SER A 1 132 ? 0.415 -9.785 7.455 1.00 96.88 132 SER A CA 1
ATOM 1039 C C . SER A 1 132 ? -0.512 -9.387 8.595 1.00 96.88 132 SER A C 1
ATOM 1041 O O . SER A 1 132 ? -0.287 -9.717 9.755 1.00 96.88 132 SER A O 1
ATOM 1043 N N . TYR A 1 133 ? -1.593 -8.706 8.232 1.00 97.25 133 TYR A N 1
ATOM 1044 C CA . TYR A 1 133 ? -2.687 -8.327 9.110 1.00 97.25 133 TYR A CA 1
ATOM 1045 C C . TYR A 1 133 ? -3.983 -8.967 8.610 1.00 97.25 133 TYR A C 1
ATOM 1047 O O . TYR A 1 133 ? -4.397 -8.719 7.474 1.00 97.25 133 TYR A O 1
ATOM 1055 N N . GLU A 1 134 ? -4.640 -9.775 9.443 1.00 97.19 134 GLU A N 1
ATOM 1056 C CA . GLU A 1 134 ? -5.932 -10.375 9.102 1.00 97.19 134 GLU A CA 1
ATOM 1057 C C . GLU A 1 134 ? -7.054 -9.330 9.149 1.00 97.19 134 GLU A C 1
ATOM 1059 O O . GLU A 1 134 ? -7.510 -8.931 10.215 1.00 97.19 134 GLU A O 1
ATOM 1064 N N . CYS A 1 135 ? -7.567 -8.925 7.986 1.00 96.38 135 CYS A N 1
ATOM 1065 C CA . CYS A 1 135 ? -8.586 -7.875 7.881 1.00 96.38 135 CYS A CA 1
ATOM 1066 C C . CYS A 1 135 ? -10.035 -8.385 7.963 1.00 96.38 135 CYS A C 1
ATOM 1068 O O . CYS A 1 135 ? -10.963 -7.706 7.527 1.00 96.38 135 CYS A O 1
ATOM 1070 N N . LYS A 1 136 ? -10.269 -9.579 8.523 1.00 90.31 136 LYS A N 1
ATOM 1071 C CA . LYS A 1 136 ? -11.614 -10.192 8.615 1.00 90.31 136 LYS A CA 1
ATOM 1072 C C . LYS A 1 136 ? -12.615 -9.351 9.417 1.00 90.31 136 LYS A C 1
ATOM 1074 O O . LYS A 1 136 ? -13.818 -9.501 9.245 1.00 90.31 136 LYS A O 1
ATOM 1079 N N . THR A 1 137 ? -12.115 -8.494 10.300 1.00 91.88 137 THR A N 1
ATOM 1080 C CA . THR A 1 137 ? -12.877 -7.565 11.148 1.00 91.88 137 THR A CA 1
ATOM 1081 C C . THR A 1 137 ? -13.184 -6.231 10.464 1.00 91.88 137 THR A C 1
ATOM 1083 O O . THR A 1 137 ? -13.845 -5.378 11.067 1.00 91.88 137 THR A O 1
ATOM 1086 N N . PHE A 1 138 ? -12.699 -6.022 9.235 1.00 95.81 138 PHE A N 1
ATOM 1087 C CA . PHE A 1 138 ? -13.008 -4.824 8.465 1.00 95.81 138 PHE A CA 1
ATOM 1088 C C . PHE A 1 138 ? -14.488 -4.834 8.090 1.00 95.81 138 PHE A C 1
ATOM 1090 O O . PHE A 1 138 ? -15.029 -5.839 7.639 1.00 95.81 138 PHE A O 1
ATOM 1097 N N . GLU A 1 139 ? -15.125 -3.676 8.201 1.00 95.94 139 GLU A N 1
ATOM 1098 C CA . GLU A 1 139 ? -16.490 -3.465 7.725 1.00 95.94 139 GLU A CA 1
ATOM 1099 C C . GLU A 1 139 ? -16.560 -3.485 6.187 1.00 95.94 139 GLU A C 1
ATOM 1101 O O . GLU A 1 139 ? -17.610 -3.781 5.622 1.00 95.94 139 GLU A O 1
ATOM 1106 N N . TYR A 1 140 ? -15.455 -3.161 5.496 1.00 95.69 140 TYR A N 1
ATOM 1107 C CA . TYR A 1 140 ? -15.377 -3.129 4.033 1.00 95.69 140 TYR A CA 1
ATOM 1108 C C . TYR A 1 140 ? -13.938 -3.191 3.496 1.00 95.69 140 TYR A C 1
ATOM 1110 O O . TYR A 1 140 ? -12.975 -2.755 4.130 1.00 95.69 140 TYR A O 1
ATOM 1118 N N . GLY A 1 141 ? -13.798 -3.665 2.254 1.00 96.31 141 GLY A N 1
ATOM 1119 C CA . GLY A 1 141 ? -12.570 -3.540 1.458 1.00 96.31 141 GLY A CA 1
ATOM 1120 C C . GLY A 1 141 ? -11.403 -4.441 1.876 1.00 96.31 141 GLY A C 1
ATOM 1121 O O . GLY A 1 141 ? -10.291 -4.239 1.393 1.00 96.31 141 GLY A O 1
ATOM 1122 N N . CYS A 1 142 ? -11.644 -5.438 2.731 1.00 97.69 142 CYS A N 1
ATOM 1123 C CA . CYS A 1 142 ? -10.694 -6.530 2.941 1.00 97.69 142 CYS A CA 1
ATOM 1124 C C . CYS A 1 142 ? -10.600 -7.386 1.658 1.00 97.69 142 CYS A C 1
ATOM 1126 O O . CYS A 1 142 ? -11.644 -7.682 1.067 1.00 97.69 142 CYS A O 1
ATOM 1128 N N . PRO A 1 143 ? -9.399 -7.782 1.195 1.00 97.88 143 PRO A N 1
ATOM 1129 C CA . PRO A 1 143 ? -9.249 -8.509 -0.062 1.00 97.88 143 PRO A CA 1
ATOM 1130 C C . PRO A 1 143 ? -10.000 -9.844 -0.092 1.00 97.88 143 PRO A C 1
ATOM 1132 O O . PRO A 1 143 ? -9.804 -10.700 0.767 1.00 97.88 143 PRO A O 1
ATOM 1135 N N . ASP A 1 144 ? -10.814 -10.064 -1.121 1.00 97.06 144 ASP A N 1
ATOM 1136 C CA . ASP A 1 144 ? -11.613 -11.281 -1.320 1.00 97.06 144 ASP A CA 1
ATOM 1137 C C . ASP A 1 144 ? -10.875 -12.362 -2.132 1.00 97.06 144 ASP A C 1
ATOM 1139 O O . ASP A 1 144 ? -11.176 -13.557 -2.041 1.00 97.06 144 ASP A O 1
ATOM 1143 N N . ARG A 1 145 ? -9.848 -11.955 -2.882 1.00 97.50 145 ARG A N 1
ATOM 1144 C CA . ARG A 1 145 ? -9.000 -12.811 -3.720 1.00 97.50 145 ARG A CA 1
ATOM 1145 C C . ARG A 1 145 ? -7.519 -12.444 -3.596 1.00 97.50 145 ARG A C 1
ATOM 1147 O O . ARG A 1 145 ? -7.204 -11.300 -3.261 1.00 97.50 145 ARG A O 1
ATOM 1154 N N . PRO A 1 146 ? -6.605 -13.380 -3.910 1.00 98.00 146 PRO A N 1
ATOM 1155 C CA . PRO A 1 146 ? -5.182 -13.081 -3.973 1.00 98.00 146 PRO A CA 1
ATOM 1156 C C . PRO A 1 146 ? -4.869 -11.955 -4.962 1.00 98.00 146 PRO A C 1
ATOM 1158 O O . PRO A 1 146 ? -5.532 -11.808 -5.992 1.00 98.00 146 PRO A O 1
ATOM 1161 N N . TYR A 1 147 ? -3.844 -11.169 -4.656 1.00 97.94 147 TYR A N 1
ATOM 1162 C CA . TYR A 1 147 ? -3.419 -10.036 -5.472 1.00 97.94 147 TYR A CA 1
ATOM 1163 C C . TYR A 1 147 ? -1.916 -9.782 -5.335 1.00 97.94 147 TYR A C 1
ATOM 1165 O O . TYR A 1 147 ? -1.228 -10.424 -4.544 1.00 97.94 147 TYR A O 1
ATOM 1173 N N . LEU A 1 148 ? -1.389 -8.862 -6.143 1.00 98.25 148 LEU A N 1
ATOM 1174 C CA . LEU A 1 148 ? 0.016 -8.459 -6.085 1.00 98.25 148 LEU A CA 1
ATOM 1175 C C . LEU A 1 148 ? 0.169 -7.131 -5.346 1.00 98.25 148 LEU A C 1
ATOM 1177 O O . LEU A 1 148 ? -0.692 -6.259 -5.480 1.00 98.25 148 LEU A O 1
ATOM 1181 N N . GLY A 1 149 ? 1.307 -6.920 -4.684 1.00 97.44 149 GLY A N 1
ATOM 1182 C CA . GLY A 1 149 ? 1.671 -5.626 -4.096 1.00 97.44 149 GLY A CA 1
ATOM 1183 C C . GLY A 1 149 ? 1.617 -4.475 -5.110 1.00 97.44 149 GLY A C 1
ATOM 1184 O O . GLY A 1 149 ? 1.145 -3.389 -4.788 1.00 97.44 149 GLY A O 1
ATOM 1185 N N . SER A 1 150 ? 1.928 -4.744 -6.384 1.00 97.75 150 SER A N 1
ATOM 1186 C CA . SER A 1 150 ? 1.783 -3.783 -7.492 1.00 97.75 150 SER A CA 1
ATOM 1187 C C . SER A 1 150 ? 0.336 -3.418 -7.848 1.00 97.75 150 SER A C 1
ATOM 1189 O O . SER A 1 150 ? 0.084 -2.580 -8.710 1.00 97.75 150 SER A O 1
ATOM 1191 N N . SER A 1 151 ? -0.635 -4.054 -7.195 1.00 98.19 151 SER A N 1
ATOM 1192 C CA . SER A 1 151 ? -2.070 -3.814 -7.340 1.00 98.19 151 SER A CA 1
ATOM 1193 C C . SER A 1 151 ? -2.763 -3.500 -6.011 1.00 98.19 151 SER A C 1
ATOM 1195 O O . SER A 1 151 ? -3.991 -3.511 -5.956 1.00 98.19 151 SER A O 1
ATOM 1197 N N . VAL A 1 152 ? -1.998 -3.185 -4.955 1.00 97.88 152 VAL A N 1
ATOM 1198 C CA . VAL A 1 152 ? -2.527 -2.877 -3.612 1.00 97.88 152 VAL A CA 1
ATOM 1199 C C . VAL A 1 152 ? -3.514 -1.708 -3.607 1.00 97.88 152 VAL A C 1
ATOM 1201 O O . VAL A 1 152 ? -4.455 -1.708 -2.824 1.00 97.88 152 VAL A O 1
ATOM 1204 N N . TYR A 1 153 ? -3.389 -0.776 -4.556 1.00 98.00 153 TYR A N 1
ATOM 1205 C CA . TYR A 1 153 ? -4.322 0.340 -4.745 1.00 98.00 153 TYR A CA 1
ATOM 1206 C C . TYR A 1 153 ? -5.781 -0.087 -4.978 1.00 98.00 153 TYR A C 1
ATOM 1208 O O . TYR A 1 153 ? -6.690 0.717 -4.801 1.00 98.00 153 TYR A O 1
ATOM 1216 N N . LYS A 1 154 ? -6.031 -1.347 -5.365 1.00 98.00 154 LYS A N 1
ATOM 1217 C CA . LYS A 1 154 ? -7.390 -1.903 -5.483 1.00 98.00 154 LYS A CA 1
ATOM 1218 C C . LYS A 1 154 ? -8.055 -2.159 -4.124 1.00 98.00 154 LYS A C 1
ATOM 1220 O O . LYS A 1 154 ? -9.269 -2.314 -4.082 1.00 98.00 154 LYS A O 1
ATOM 1225 N N . TYR A 1 155 ? -7.279 -2.190 -3.042 1.00 97.62 155 TYR A N 1
ATOM 1226 C CA . TYR A 1 155 ? -7.726 -2.456 -1.676 1.00 97.62 155 TYR A CA 1
ATOM 1227 C C . TYR A 1 155 ? -7.327 -1.296 -0.762 1.00 97.62 155 TYR A C 1
ATOM 1229 O O . TYR A 1 155 ? -6.513 -1.436 0.149 1.00 97.62 155 TYR A O 1
ATOM 1237 N N . SER A 1 156 ? -7.905 -0.119 -1.021 1.00 96.69 156 SER A N 1
ATOM 1238 C CA . SER A 1 156 ? -7.597 1.121 -0.295 1.00 96.69 156 SER A CA 1
ATOM 1239 C C . SER A 1 156 ? -7.824 1.025 1.216 1.00 96.69 156 SER A C 1
ATOM 1241 O O . SER A 1 156 ? -7.140 1.719 1.965 1.00 96.69 156 SER A O 1
ATOM 1243 N N . SER A 1 157 ? -8.707 0.137 1.690 1.00 97.38 157 SER A N 1
ATOM 1244 C CA . SER A 1 157 ? -8.880 -0.142 3.123 1.00 97.38 157 SER A CA 1
ATOM 1245 C C . SER A 1 157 ? -7.586 -0.612 3.797 1.00 97.38 157 SER A C 1
ATOM 1247 O O . SER A 1 157 ? -7.360 -0.274 4.952 1.00 97.38 157 SER A O 1
ATOM 1249 N N . CYS A 1 158 ? -6.701 -1.315 3.079 1.00 98.00 158 CYS A N 1
ATOM 1250 C CA . CYS A 1 158 ? -5.376 -1.711 3.574 1.00 98.00 158 CYS A CA 1
ATOM 1251 C C . CYS A 1 158 ? -4.347 -0.565 3.572 1.00 98.00 158 CYS A C 1
ATOM 1253 O O . CYS A 1 158 ? -3.203 -0.771 3.963 1.00 98.00 158 CYS A O 1
ATOM 1255 N N . LEU A 1 159 ? -4.719 0.622 3.086 1.00 98.00 159 LEU A N 1
ATOM 1256 C CA . LEU A 1 159 ? -3.849 1.797 2.947 1.00 98.00 159 LEU A CA 1
ATOM 1257 C C . LEU A 1 159 ? -4.463 3.045 3.598 1.00 98.00 159 LEU A C 1
ATOM 1259 O O . LEU A 1 159 ? -3.927 4.138 3.457 1.00 98.00 159 LEU A O 1
ATOM 1263 N N . THR A 1 160 ? -5.607 2.905 4.269 1.00 96.50 160 THR A N 1
ATOM 1264 C CA . THR A 1 160 ? -6.322 4.020 4.891 1.00 96.50 160 THR A CA 1
ATOM 1265 C C . THR A 1 160 ? -6.234 3.874 6.401 1.00 96.50 160 THR A C 1
ATOM 1267 O O . THR A 1 160 ? -6.902 3.025 6.996 1.00 96.50 160 THR A O 1
ATOM 1270 N N . LEU A 1 161 ? -5.388 4.702 7.003 1.00 95.62 161 LEU A N 1
ATOM 1271 C CA . LEU A 1 161 ? -5.021 4.628 8.412 1.00 95.62 161 LEU A CA 1
ATOM 1272 C C . LEU A 1 161 ? -5.612 5.805 9.189 1.00 95.62 161 LEU A C 1
ATOM 1274 O O . LEU A 1 161 ? -5.843 6.878 8.634 1.00 95.62 161 LEU A O 1
ATOM 1278 N N . GLY A 1 162 ? -5.822 5.616 10.485 1.00 92.06 162 GLY A N 1
ATOM 1279 C CA . GLY A 1 162 ? -6.093 6.706 11.412 1.00 92.06 162 GLY A CA 1
ATOM 1280 C C . GLY A 1 162 ? -6.029 6.223 12.851 1.00 92.06 162 GLY A C 1
ATOM 1281 O O . GLY A 1 162 ? -6.440 5.109 13.145 1.00 92.06 162 GLY A O 1
ATOM 1282 N N . ASN A 1 163 ? -5.498 7.053 13.749 1.00 88.81 163 ASN A N 1
ATOM 1283 C CA . ASN A 1 163 ? -5.355 6.730 15.176 1.00 88.81 163 ASN A CA 1
ATOM 1284 C C . ASN A 1 163 ? -4.633 5.390 15.458 1.00 88.81 163 ASN A C 1
ATOM 1286 O O . ASN A 1 163 ? -4.959 4.714 16.427 1.00 88.81 163 ASN A O 1
ATOM 1290 N N . GLY A 1 164 ? -3.669 4.998 14.615 1.00 90.44 164 GLY A N 1
ATOM 1291 C CA . GLY A 1 164 ? -2.900 3.754 14.785 1.00 90.44 164 GLY A CA 1
ATOM 1292 C C . GLY A 1 164 ? -3.646 2.470 14.400 1.00 90.44 164 GLY A C 1
ATOM 1293 O O . GLY A 1 164 ? -3.288 1.391 14.862 1.00 90.44 164 GLY A O 1
ATOM 1294 N N . CYS A 1 165 ? -4.702 2.570 13.593 1.00 93.75 165 CYS A N 1
ATOM 1295 C CA . CYS A 1 165 ? -5.460 1.428 13.088 1.00 93.75 165 CYS A CA 1
ATOM 1296 C C . CYS A 1 165 ? -5.948 1.666 11.653 1.00 93.75 165 CYS A C 1
ATOM 1298 O O . CYS A 1 165 ? -5.888 2.779 11.120 1.00 93.75 165 CYS A O 1
ATOM 1300 N N . PHE A 1 166 ? -6.453 0.611 11.012 1.00 95.88 166 PHE A N 1
ATOM 1301 C CA . PHE A 1 166 ? -7.109 0.734 9.713 1.00 95.88 166 PHE A CA 1
ATOM 1302 C C . PHE A 1 166 ? -8.511 1.317 9.892 1.00 95.88 166 PHE A C 1
ATOM 1304 O O . PHE A 1 166 ? -9.326 0.773 10.636 1.00 95.88 166 PHE A O 1
ATOM 1311 N N . LEU A 1 167 ? -8.853 2.385 9.164 1.00 95.50 167 LEU A N 1
ATOM 1312 C CA . LEU A 1 167 ? -10.163 3.045 9.313 1.00 95.50 167 LEU A CA 1
ATOM 1313 C C . LEU A 1 167 ? -11.355 2.150 8.943 1.00 95.50 167 LEU A C 1
ATOM 1315 O O . LEU A 1 167 ? -12.486 2.417 9.354 1.00 95.50 167 LEU A O 1
ATOM 1319 N N . ALA A 1 168 ? -11.104 1.099 8.163 1.00 95.75 168 ALA A N 1
ATOM 1320 C CA . ALA A 1 168 ? -12.101 0.100 7.815 1.00 95.75 168 ALA A CA 1
ATOM 1321 C C . ALA A 1 168 ? -12.469 -0.820 8.993 1.00 95.75 168 ALA A C 1
ATOM 1323 O O . ALA A 1 168 ? -13.472 -1.524 8.911 1.00 95.75 168 ALA A O 1
ATOM 1324 N N . GLU A 1 169 ? -11.708 -0.825 10.089 1.00 93.50 169 GLU A N 1
ATOM 1325 C CA . GLU A 1 169 ? -12.035 -1.618 11.270 1.00 93.50 169 GLU A CA 1
ATOM 1326 C C . GLU A 1 169 ? -13.129 -0.987 12.120 1.00 93.50 169 GLU A C 1
ATOM 1328 O O . GLU A 1 169 ? -13.097 0.197 12.471 1.00 93.50 169 GLU A O 1
ATOM 1333 N N . SER A 1 170 ? -14.053 -1.838 12.560 1.00 87.62 170 SER A N 1
ATOM 1334 C CA . SER A 1 170 ? -15.182 -1.449 13.409 1.00 87.62 170 SER A CA 1
ATOM 1335 C C . SER A 1 170 ? -14.766 -0.773 14.723 1.00 87.62 170 SER A C 1
ATOM 1337 O O . SER A 1 170 ? -15.455 0.117 15.228 1.00 87.62 170 SER A O 1
ATOM 1339 N N . PHE A 1 171 ? -13.629 -1.154 15.315 1.00 86.25 171 PHE A N 1
ATOM 1340 C CA . PHE A 1 171 ? -13.134 -0.515 16.538 1.00 86.25 171 PHE A CA 1
ATOM 1341 C C . PHE A 1 171 ? -12.355 0.779 16.279 1.00 86.25 171 PHE A C 1
ATOM 1343 O O . PHE A 1 171 ? -12.344 1.646 17.153 1.00 86.25 171 PHE A O 1
ATOM 1350 N N . CYS A 1 172 ? -11.766 0.953 15.095 1.00 87.88 172 CYS A N 1
ATOM 1351 C CA . CYS A 1 172 ? -10.925 2.108 14.788 1.00 87.88 172 CYS A CA 1
ATOM 1352 C C . CYS A 1 172 ? -11.738 3.413 14.798 1.00 87.88 172 CYS A C 1
ATOM 1354 O O . CYS A 1 172 ? -11.364 4.410 15.420 1.00 87.88 172 CYS A O 1
ATOM 1356 N N . LYS A 1 173 ? -12.957 3.363 14.245 1.00 72.31 173 LYS A N 1
ATOM 1357 C CA . LYS A 1 173 ? -13.926 4.471 14.300 1.00 72.31 173 LYS A CA 1
ATOM 1358 C C . LYS A 1 173 ? -14.347 4.840 15.726 1.00 72.31 173 LYS A C 1
ATOM 1360 O O . LYS A 1 173 ? -14.660 5.999 15.988 1.00 72.31 173 LYS A O 1
ATOM 1365 N N . ARG A 1 174 ? -14.370 3.874 16.653 1.00 63.69 174 ARG A N 1
ATOM 1366 C CA . ARG A 1 174 ? -14.749 4.116 18.057 1.00 63.69 174 ARG A CA 1
ATOM 1367 C C . ARG A 1 174 ? -13.651 4.844 18.829 1.00 63.69 174 ARG A C 1
ATOM 1369 O O . ARG A 1 174 ? -13.972 5.647 19.697 1.00 63.69 174 ARG A O 1
ATOM 1376 N N . GLN A 1 175 ? -12.383 4.614 18.491 1.00 59.59 175 GLN A N 1
ATOM 1377 C CA . GLN A 1 175 ? -11.255 5.320 19.106 1.00 59.59 175 GLN A CA 1
ATOM 1378 C C . GLN A 1 175 ? -11.145 6.774 18.625 1.00 59.59 175 GLN A C 1
ATOM 1380 O O . GLN A 1 175 ? -10.806 7.647 19.417 1.00 59.59 175 GLN A O 1
ATOM 1385 N N . ALA A 1 176 ? -11.544 7.059 17.380 1.00 57.62 176 ALA A N 1
ATOM 1386 C CA . ALA A 1 176 ? -11.598 8.419 16.833 1.00 57.62 176 ALA A CA 1
ATOM 1387 C C . ALA A 1 176 ? -12.639 9.341 17.509 1.00 57.62 176 ALA A C 1
ATOM 1389 O O . ALA A 1 176 ? -12.604 10.550 17.306 1.00 57.62 176 ALA A O 1
ATOM 1390 N N . ARG A 1 177 ? -13.586 8.786 18.282 1.00 54.34 177 ARG A N 1
ATOM 1391 C CA . ARG A 1 177 ? -14.701 9.516 18.920 1.00 54.34 177 ARG A CA 1
ATOM 1392 C C . ARG A 1 177 ? -14.478 9.838 20.402 1.00 54.34 177 ARG A C 1
ATOM 1394 O O . ARG A 1 177 ? -15.449 10.038 21.125 1.00 54.34 177 ARG A O 1
ATOM 1401 N N . LYS A 1 178 ? -13.233 9.886 20.879 1.00 45.78 178 LYS A N 1
ATOM 1402 C CA . LYS A 1 178 ? -12.941 10.518 22.173 1.00 45.78 178 LYS A CA 1
ATOM 1403 C C . LYS A 1 178 ? -12.767 12.023 21.953 1.00 45.78 178 LYS A C 1
ATOM 1405 O O . LYS A 1 178 ? -11.675 12.460 21.607 1.00 45.78 178 LYS A O 1
ATOM 1410 N N . ILE A 1 179 ? -13.862 12.766 22.108 1.00 45.97 179 ILE A N 1
ATOM 1411 C 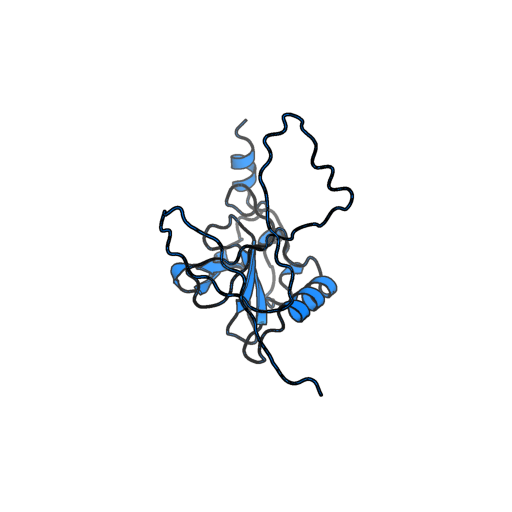CA . ILE A 1 179 ? -13.883 14.223 22.306 1.00 45.97 179 ILE A CA 1
ATOM 1412 C C . ILE A 1 179 ? -14.378 14.456 23.727 1.00 45.97 179 ILE A C 1
ATOM 1414 O O . ILE A 1 179 ? -15.407 13.829 24.071 1.00 45.97 179 ILE A O 1
#

Organism: Crassostrea virginica (NCBI:txid6565)

pLDDT: mean 76.79, std 27.51, range [22.3, 98.56]